Protein AF-A0A378Q2X4-F1 (afdb_monomer_lite)

Foldseek 3Di:
DVVVLVVLVVVLVVVLVVLCVVCVVPPDPVSVVLSVLSVVLSVLLSVLVVVCVVCVNPDPVVSVVVNVVSVVVNVVSVVVVVVVVVVVVVVVVVVVVVVVVVVVVVD

Radius of gyration: 20.43 Å; chains: 1; bounding box: 43×21×67 Å

Organism: NCBI:txid34059

Secondary structure (DSSP, 8-state):
-HHHHHHHHHHHHHHHHHHHHHHTT---HHHHHHHHHHHHHHHHHHHHHHHHHHTTT---HHHHHHHHHHHHHHHHHHHHHHHHHHHHHHHHHHHHHHHHHHHHH--

Structure (mmCIF, N/CA/C/O backbone):
data_AF-A0A378Q2X4-F1
#
_entry.id   AF-A0A378Q2X4-F1
#
loop_
_atom_site.group_PDB
_atom_site.id
_atom_site.type_symbol
_atom_site.label_atom_id
_atom_site.label_alt_id
_atom_site.label_comp_id
_atom_site.label_asym_id
_atom_site.label_entity_id
_atom_site.label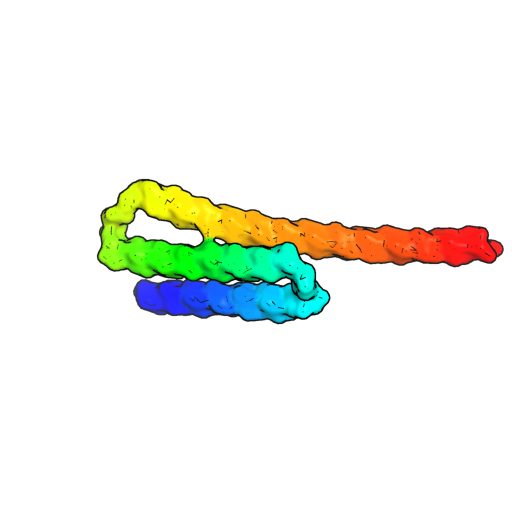_seq_id
_atom_site.pdbx_PDB_ins_code
_atom_site.Cartn_x
_atom_site.Cartn_y
_atom_site.Cartn_z
_atom_site.occupancy
_atom_site.B_iso_or_equiv
_atom_site.auth_seq_id
_atom_site.auth_comp_id
_atom_site.auth_asym_id
_atom_site.auth_atom_id
_atom_site.pdbx_PDB_model_num
ATOM 1 N N . MET A 1 1 ? 22.900 -6.622 -10.242 1.00 58.59 1 MET A N 1
ATOM 2 C CA . MET A 1 1 ? 21.567 -5.970 -10.264 1.00 58.59 1 MET A CA 1
ATOM 3 C C . MET A 1 1 ? 20.378 -6.930 -10.201 1.00 58.59 1 MET A C 1
ATOM 5 O O . MET A 1 1 ? 19.408 -6.563 -9.560 1.00 58.59 1 MET A O 1
ATOM 9 N N . ILE A 1 2 ? 20.442 -8.164 -10.726 1.00 62.91 2 ILE A N 1
ATOM 10 C CA . ILE A 1 2 ? 19.386 -9.193 -10.528 1.00 62.91 2 ILE A CA 1
ATOM 11 C C . ILE A 1 2 ? 19.043 -9.397 -9.041 1.00 62.91 2 ILE A C 1
ATOM 13 O O . ILE A 1 2 ? 17.874 -9.463 -8.674 1.00 62.91 2 ILE A O 1
ATOM 17 N N . LYS A 1 3 ? 20.061 -9.377 -8.166 1.00 65.62 3 LYS A N 1
ATOM 18 C CA . LYS A 1 3 ? 19.881 -9.406 -6.706 1.00 65.62 3 LYS A CA 1
ATOM 19 C C . LYS A 1 3 ? 18.968 -8.282 -6.190 1.00 65.62 3 LYS A C 1
ATOM 21 O O . LYS A 1 3 ? 18.172 -8.548 -5.308 1.00 65.62 3 LYS A O 1
ATOM 26 N N . VAL A 1 4 ? 19.034 -7.076 -6.769 1.00 66.94 4 VAL A N 1
ATOM 27 C CA . VAL A 1 4 ? 18.228 -5.907 -6.358 1.00 66.94 4 VAL A CA 1
ATOM 28 C C . VAL A 1 4 ? 16.754 -6.093 -6.731 1.00 66.94 4 VAL A C 1
ATOM 30 O O . VAL A 1 4 ? 15.871 -5.818 -5.922 1.00 66.94 4 VAL A O 1
ATOM 33 N N . ILE A 1 5 ? 16.482 -6.619 -7.929 1.00 66.94 5 ILE A N 1
ATOM 34 C CA . ILE A 1 5 ? 15.119 -6.927 -8.392 1.00 66.94 5 ILE A CA 1
ATOM 35 C C . ILE A 1 5 ? 14.516 -8.038 -7.528 1.00 66.94 5 ILE A C 1
ATOM 37 O O . ILE A 1 5 ? 13.386 -7.914 -7.066 1.00 66.94 5 ILE A O 1
ATOM 41 N N . PHE A 1 6 ? 15.297 -9.080 -7.237 1.00 71.12 6 PHE A N 1
ATOM 42 C CA . PHE A 1 6 ? 14.862 -10.181 -6.383 1.00 71.12 6 PHE A CA 1
ATOM 43 C C . PHE A 1 6 ? 14.604 -9.720 -4.941 1.00 71.12 6 PHE A C 1
ATOM 45 O O . PHE A 1 6 ? 13.591 -10.085 -4.350 1.00 71.12 6 PHE A O 1
ATOM 52 N N . THR A 1 7 ? 15.459 -8.850 -4.389 1.00 75.69 7 THR A N 1
ATOM 53 C CA . THR A 1 7 ? 15.218 -8.243 -3.071 1.00 75.69 7 THR A CA 1
ATOM 54 C C . THR A 1 7 ? 13.993 -7.341 -3.068 1.00 75.69 7 THR A C 1
ATOM 56 O O . THR A 1 7 ? 13.246 -7.368 -2.098 1.00 75.69 7 THR A O 1
ATOM 59 N N . LEU A 1 8 ? 13.742 -6.581 -4.141 1.00 69.75 8 LEU A N 1
ATOM 60 C CA . LEU A 1 8 ? 12.536 -5.762 -4.274 1.00 69.75 8 LEU A CA 1
ATOM 61 C C . LEU A 1 8 ? 11.296 -6.647 -4.308 1.00 69.75 8 LEU A C 1
ATOM 63 O O . LEU A 1 8 ? 10.395 -6.413 -3.517 1.00 69.75 8 LEU A O 1
ATOM 67 N N . MET A 1 9 ? 11.278 -7.697 -5.132 1.00 73.56 9 MET A N 1
ATOM 68 C CA . MET A 1 9 ? 10.183 -8.672 -5.187 1.00 73.56 9 MET A CA 1
ATOM 69 C C . MET A 1 9 ? 9.926 -9.327 -3.825 1.00 73.56 9 MET A C 1
ATOM 71 O O . MET A 1 9 ? 8.778 -9.374 -3.382 1.00 73.56 9 MET A O 1
ATOM 75 N N . LEU A 1 10 ? 10.975 -9.762 -3.121 1.00 78.56 10 LEU A N 1
ATOM 76 C CA . LEU A 1 10 ? 10.864 -10.328 -1.773 1.00 78.56 10 LEU A CA 1
ATOM 77 C C . LEU A 1 10 ? 10.308 -9.323 -0.763 1.00 78.56 10 LEU A C 1
ATOM 79 O O . LEU A 1 10 ? 9.404 -9.662 -0.005 1.00 78.56 10 LEU A O 1
ATOM 83 N N . LEU A 1 11 ? 10.805 -8.083 -0.768 1.00 77.75 11 LEU A N 1
ATOM 84 C CA . LEU A 1 11 ? 10.327 -7.019 0.117 1.00 77.75 11 LEU A CA 1
ATOM 85 C C . LEU A 1 11 ? 8.852 -6.696 -0.160 1.00 77.75 11 LEU A C 1
ATOM 87 O O . LEU A 1 11 ? 8.054 -6.519 0.758 1.00 77.75 11 LEU A O 1
ATOM 91 N N . SER A 1 12 ? 8.495 -6.681 -1.443 1.00 73.50 12 SER A N 1
ATOM 92 C CA . SER A 1 12 ? 7.150 -6.463 -1.958 1.00 73.50 12 SER A CA 1
ATOM 93 C C . SER A 1 12 ? 6.195 -7.550 -1.439 1.00 73.50 12 SER A C 1
ATOM 95 O O . SER A 1 12 ? 5.197 -7.236 -0.791 1.00 73.50 12 SER A O 1
ATOM 97 N N . ALA A 1 13 ? 6.575 -8.825 -1.569 1.00 75.06 13 ALA A N 1
ATOM 98 C CA . ALA A 1 13 ? 5.804 -9.972 -1.105 1.00 75.06 13 ALA A CA 1
ATOM 99 C C . ALA A 1 13 ? 5.707 -10.014 0.428 1.00 75.06 13 ALA A C 1
ATOM 101 O O . ALA A 1 13 ? 4.623 -10.212 0.971 1.00 75.06 13 ALA A O 1
ATOM 102 N N . ALA A 1 14 ? 6.808 -9.751 1.137 1.00 79.00 14 ALA A N 1
ATOM 103 C CA . ALA A 1 14 ? 6.838 -9.692 2.595 1.00 79.00 14 ALA A CA 1
ATOM 104 C C . ALA A 1 14 ? 5.932 -8.579 3.147 1.00 79.00 14 ALA A C 1
ATOM 106 O O . ALA A 1 14 ? 5.183 -8.811 4.097 1.00 79.00 14 ALA A O 1
ATOM 107 N N . SER A 1 15 ? 5.940 -7.392 2.527 1.00 74.12 15 SER A N 1
ATOM 108 C CA . SER A 1 15 ? 5.055 -6.282 2.909 1.00 74.12 15 SER A CA 1
ATOM 109 C C . SER A 1 15 ? 3.575 -6.641 2.734 1.00 74.12 15 SER A C 1
ATOM 111 O O . SER A 1 15 ? 2.741 -6.301 3.575 1.00 74.12 15 SER A O 1
ATOM 113 N N . LEU A 1 16 ? 3.267 -7.406 1.688 1.00 73.19 16 LEU A N 1
ATOM 114 C CA . LEU A 1 16 ? 1.927 -7.860 1.345 1.00 73.19 16 LEU A CA 1
ATOM 115 C C . LEU A 1 16 ? 1.436 -8.942 2.308 1.00 73.19 16 LEU A C 1
ATOM 117 O O . LEU A 1 16 ? 0.352 -8.817 2.873 1.00 73.19 16 LEU A O 1
ATOM 121 N N . VAL A 1 17 ? 2.261 -9.960 2.567 1.00 77.69 17 VAL A N 1
ATOM 122 C CA . VAL A 1 17 ? 1.971 -11.020 3.544 1.00 77.69 17 VAL A CA 1
ATOM 123 C C . VAL A 1 17 ? 1.775 -10.420 4.933 1.00 77.69 17 VAL A C 1
ATOM 125 O O . VAL A 1 17 ? 0.793 -10.740 5.603 1.00 77.69 17 VAL A O 1
ATOM 128 N N . TRP A 1 18 ? 2.639 -9.486 5.347 1.00 78.50 18 TRP A N 1
ATOM 129 C CA . TRP A 1 18 ? 2.451 -8.743 6.593 1.00 78.50 18 TRP A CA 1
ATOM 130 C C . TRP A 1 18 ? 1.097 -8.027 6.586 1.00 78.50 18 TRP A C 1
ATOM 132 O O . TRP A 1 18 ? 0.295 -8.205 7.508 1.00 78.50 18 TRP A O 1
ATOM 142 N N . PHE A 1 19 ? 0.809 -7.225 5.558 1.00 74.25 19 PHE A N 1
ATOM 143 C CA . PHE A 1 19 ? -0.426 -6.446 5.483 1.00 74.25 19 PHE A CA 1
ATOM 144 C C . PHE A 1 19 ? -1.680 -7.331 5.533 1.00 74.25 19 PHE A C 1
ATOM 146 O O . PHE A 1 19 ? -2.623 -7.023 6.266 1.00 74.25 19 PHE A O 1
ATOM 153 N N . LEU A 1 20 ? -1.674 -8.467 4.834 1.00 74.56 20 LEU A N 1
ATOM 154 C CA . LEU A 1 20 ? -2.752 -9.456 4.857 1.00 74.56 20 LEU A CA 1
ATOM 155 C C . LEU A 1 20 ? -2.928 -10.078 6.244 1.00 74.56 20 LEU A C 1
ATOM 157 O O . LEU A 1 20 ? -4.039 -10.078 6.771 1.00 74.56 20 LEU A O 1
ATOM 161 N N . LEU A 1 21 ? -1.842 -10.524 6.882 1.00 77.75 21 LEU A N 1
ATOM 162 C CA . LEU A 1 21 ? -1.893 -11.086 8.235 1.00 77.75 21 LEU A CA 1
ATOM 163 C C . LEU A 1 21 ? -2.435 -10.073 9.250 1.00 77.75 21 LEU A C 1
ATOM 165 O O . LEU A 1 21 ? -3.267 -10.412 10.089 1.00 77.75 21 LEU A O 1
ATOM 169 N N . LYS A 1 22 ? -2.016 -8.808 9.147 1.00 74.12 22 LYS A N 1
ATOM 170 C CA . LYS A 1 22 ? -2.426 -7.745 10.075 1.00 74.12 22 LYS A CA 1
ATOM 171 C C . LYS A 1 22 ? -3.858 -7.265 9.841 1.00 74.12 22 LYS A C 1
ATOM 173 O O . LYS A 1 22 ? -4.500 -6.784 10.773 1.00 74.12 22 LYS A O 1
ATOM 178 N N . THR A 1 23 ? -4.358 -7.372 8.612 1.00 68.19 23 THR A N 1
ATOM 179 C CA . THR A 1 23 ? -5.734 -6.993 8.268 1.00 68.19 23 THR A CA 1
ATOM 180 C C . THR A 1 23 ? -6.717 -8.154 8.372 1.00 68.19 23 THR A C 1
ATOM 182 O O . THR A 1 23 ? -7.907 -7.885 8.288 1.00 68.19 23 THR A O 1
ATOM 185 N N . ARG A 1 24 ? -6.275 -9.401 8.597 1.00 67.12 24 ARG A N 1
ATOM 186 C CA . ARG A 1 24 ? -7.106 -10.624 8.589 1.00 67.12 24 ARG A CA 1
ATOM 187 C C . ARG A 1 24 ? -8.357 -10.569 9.476 1.00 67.12 24 ARG A C 1
ATOM 189 O O . ARG A 1 24 ? -9.343 -11.203 9.153 1.00 67.12 24 ARG A O 1
ATOM 196 N N . GLY A 1 25 ? -8.337 -9.800 10.566 1.00 68.19 25 GLY A N 1
ATOM 197 C CA . GLY A 1 25 ? -9.502 -9.615 11.446 1.00 68.19 25 GLY A CA 1
ATOM 198 C C . GLY A 1 25 ? -10.517 -8.563 10.976 1.00 68.19 25 GLY A C 1
ATOM 199 O O . GLY A 1 25 ? -11.450 -8.247 11.708 1.00 68.19 25 GLY A O 1
ATOM 200 N N . HIS A 1 26 ? -10.315 -7.957 9.804 1.00 66.94 26 HIS A N 1
ATOM 201 C CA . HIS A 1 26 ? -11.217 -6.968 9.227 1.00 66.94 26 HIS A CA 1
ATOM 202 C C . HIS A 1 26 ? -11.721 -7.430 7.856 1.00 66.94 26 HIS A C 1
ATOM 204 O O . HIS A 1 26 ? -11.044 -7.246 6.845 1.00 66.94 26 HIS A O 1
ATOM 210 N N . ASP A 1 27 ? -12.932 -7.984 7.839 1.00 70.62 27 ASP A N 1
ATOM 211 C CA . ASP A 1 27 ? -13.582 -8.557 6.651 1.00 70.62 27 ASP A CA 1
ATOM 212 C C . ASP A 1 27 ? -14.613 -7.627 5.994 1.00 70.62 27 ASP A C 1
ATOM 214 O O . ASP A 1 27 ? -15.539 -8.080 5.329 1.00 70.62 27 ASP A O 1
ATOM 218 N N . SER A 1 28 ? -14.479 -6.304 6.136 1.00 76.88 28 SER A N 1
ATOM 219 C CA . SER A 1 28 ? -15.348 -5.393 5.376 1.00 76.88 28 SER A CA 1
ATOM 220 C C . SER A 1 28 ? -14.898 -5.274 3.917 1.00 76.88 28 SER A C 1
ATOM 222 O O . SER A 1 28 ? -13.705 -5.325 3.610 1.00 76.88 28 SER A O 1
ATOM 224 N N . VAL A 1 29 ? -15.856 -5.041 3.015 1.00 72.94 29 VAL A N 1
ATOM 225 C CA . VAL A 1 29 ? -15.629 -4.857 1.566 1.00 72.94 29 VAL A CA 1
ATOM 226 C C . VAL A 1 29 ? -14.571 -3.779 1.284 1.00 72.94 29 VAL A C 1
ATOM 228 O O . VAL A 1 29 ? -13.721 -3.943 0.412 1.00 72.94 29 VAL A O 1
ATOM 231 N N . SER A 1 30 ? -14.543 -2.711 2.086 1.00 73.88 30 SER A N 1
ATOM 232 C CA . SER A 1 30 ? -13.533 -1.649 1.998 1.00 73.88 30 SER A CA 1
ATOM 233 C C . SER A 1 30 ? -12.096 -2.130 2.253 1.00 73.88 30 SER A C 1
ATOM 235 O O . SER A 1 30 ? -11.170 -1.657 1.595 1.00 73.88 30 SER A O 1
ATOM 237 N N . TRP A 1 31 ? -11.884 -3.100 3.152 1.00 75.31 31 TRP A N 1
ATOM 238 C CA . TRP A 1 31 ? -10.559 -3.690 3.389 1.00 75.31 31 TRP A CA 1
ATOM 239 C C . TRP A 1 31 ? -10.116 -4.587 2.245 1.00 75.31 31 TRP A C 1
ATOM 241 O O . TRP A 1 31 ? -8.941 -4.571 1.887 1.00 75.31 31 TRP A O 1
ATOM 251 N N . TRP A 1 32 ? -11.042 -5.329 1.642 1.00 74.44 32 TRP A N 1
ATOM 252 C CA . TRP A 1 32 ? -10.768 -6.116 0.442 1.00 74.44 32 TRP A CA 1
ATOM 253 C C . TRP A 1 32 ? -10.402 -5.233 -0.754 1.00 74.44 32 TRP A C 1
ATOM 255 O O . TRP A 1 32 ? -9.433 -5.535 -1.453 1.00 74.44 32 TRP A O 1
ATOM 265 N N . GLY A 1 33 ? -11.091 -4.102 -0.930 1.00 76.69 33 GLY A N 1
ATOM 266 C CA . GLY A 1 33 ? -10.725 -3.086 -1.921 1.00 76.69 33 GLY A CA 1
ATOM 267 C C . GLY A 1 33 ? -9.317 -2.527 -1.692 1.00 76.69 33 GLY A C 1
ATOM 268 O O . GLY A 1 33 ? -8.508 -2.493 -2.617 1.00 76.69 33 GLY A O 1
ATOM 269 N N . LEU A 1 34 ? -8.976 -2.180 -0.444 1.00 76.06 34 LEU A N 1
ATOM 270 C CA . LEU A 1 34 ? -7.630 -1.715 -0.085 1.00 76.06 34 LEU A CA 1
ATOM 271 C C . LEU A 1 34 ? -6.551 -2.772 -0.351 1.00 76.06 34 LEU A C 1
ATOM 273 O O . LEU A 1 34 ? -5.517 -2.446 -0.926 1.00 76.06 34 LEU A O 1
ATOM 277 N N . ARG A 1 35 ? -6.787 -4.036 0.024 1.00 75.25 35 ARG A N 1
ATOM 278 C CA . ARG A 1 35 ? -5.855 -5.147 -0.241 1.00 75.25 35 ARG A CA 1
ATOM 279 C C . ARG A 1 35 ? -5.622 -5.332 -1.739 1.00 75.25 35 ARG A C 1
ATOM 281 O O . ARG A 1 35 ? -4.475 -5.435 -2.160 1.00 75.25 35 ARG A O 1
ATOM 288 N N . SER A 1 36 ? -6.694 -5.340 -2.529 1.00 76.50 36 SER A N 1
ATOM 289 C CA . SER A 1 36 ? -6.635 -5.546 -3.982 1.00 76.50 36 SER A CA 1
ATOM 290 C C . SER A 1 36 ? -5.917 -4.397 -4.687 1.00 76.50 36 SER A C 1
ATOM 292 O O . SER A 1 36 ? -5.091 -4.622 -5.566 1.00 76.50 36 SER A O 1
ATOM 294 N N . CYS A 1 37 ? -6.169 -3.160 -4.261 1.00 78.12 37 CYS A N 1
ATOM 295 C CA . CYS A 1 37 ? -5.533 -1.983 -4.841 1.00 78.12 37 CYS A CA 1
ATOM 296 C C . CYS A 1 37 ? -4.043 -1.885 -4.443 1.00 78.12 37 CYS A C 1
ATOM 298 O O . CYS A 1 37 ? -3.201 -1.540 -5.271 1.00 78.12 37 CYS A O 1
ATOM 300 N N . LEU A 1 38 ? -3.687 -2.301 -3.221 1.00 78.38 38 LEU A N 1
ATOM 301 C CA . LEU A 1 38 ? -2.292 -2.409 -2.780 1.00 78.38 38 LEU A CA 1
ATOM 302 C C . LEU A 1 38 ? -1.534 -3.514 -3.535 1.00 78.38 38 LEU A C 1
ATOM 304 O O . LEU A 1 38 ? -0.395 -3.296 -3.941 1.00 78.38 38 LEU A O 1
ATOM 308 N N . LEU A 1 39 ? -2.180 -4.661 -3.780 1.00 78.38 39 LEU A N 1
ATOM 309 C CA . LEU A 1 39 ? -1.681 -5.739 -4.645 1.00 78.38 39 LEU A CA 1
ATOM 310 C C . LEU A 1 39 ? -1.406 -5.242 -6.064 1.00 78.38 39 LEU A C 1
ATOM 312 O O . LEU A 1 39 ? -0.311 -5.441 -6.585 1.00 78.38 39 LEU A O 1
ATOM 316 N N . PHE A 1 40 ? -2.380 -4.558 -6.661 1.00 78.00 40 PHE A N 1
ATOM 317 C CA . PHE A 1 40 ? -2.266 -4.020 -8.011 1.00 78.00 40 PHE A CA 1
ATOM 318 C C . PHE A 1 40 ? -1.109 -3.018 -8.125 1.00 78.00 40 PHE A C 1
ATOM 320 O O . PHE A 1 40 ? -0.241 -3.169 -8.982 1.00 78.00 40 PHE A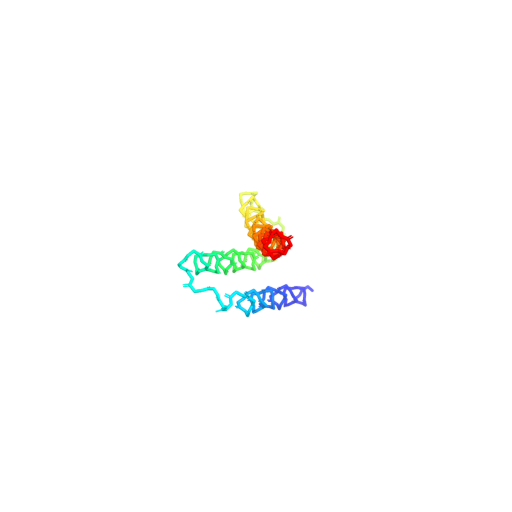 O 1
ATOM 327 N N . ALA A 1 41 ? -1.021 -2.057 -7.201 1.00 77.50 41 ALA A N 1
ATOM 328 C CA . ALA A 1 41 ? 0.058 -1.072 -7.185 1.00 77.50 41 ALA A CA 1
ATOM 329 C C . ALA A 1 41 ? 1.448 -1.710 -6.995 1.00 77.50 41 ALA A C 1
ATOM 331 O O . ALA A 1 41 ? 2.433 -1.253 -7.577 1.00 77.50 41 ALA A O 1
ATOM 332 N N . LEU A 1 42 ? 1.542 -2.784 -6.206 1.00 75.56 42 LEU A N 1
ATOM 333 C CA . LEU A 1 42 ? 2.777 -3.544 -6.005 1.00 75.56 42 LEU A CA 1
ATOM 334 C C . LEU A 1 42 ? 3.229 -4.268 -7.274 1.00 75.56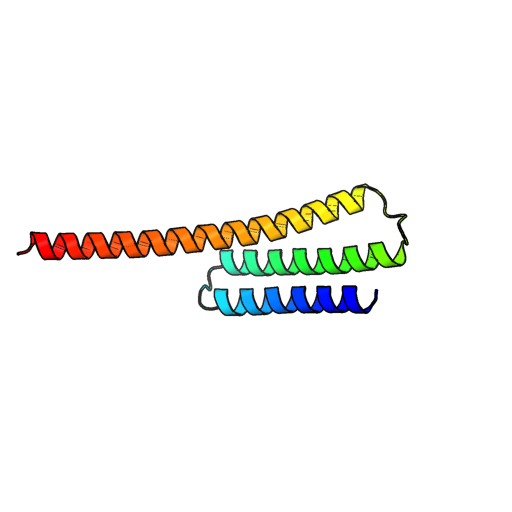 42 LEU A C 1
ATOM 336 O O . LEU A 1 42 ? 4.387 -4.135 -7.670 1.00 75.56 42 LEU A O 1
ATOM 340 N N . VAL A 1 43 ? 2.315 -4.982 -7.933 1.00 78.69 43 VAL A N 1
ATOM 341 C CA . VAL A 1 43 ? 2.593 -5.673 -9.200 1.00 78.69 43 VAL A CA 1
ATOM 342 C C . VAL A 1 43 ? 3.021 -4.670 -10.270 1.00 78.69 43 VAL A C 1
ATOM 344 O O . VAL A 1 43 ? 4.045 -4.881 -10.917 1.00 78.69 43 VAL A O 1
ATOM 347 N N . CYS A 1 44 ? 2.319 -3.540 -10.398 1.00 77.88 44 CYS A N 1
ATOM 348 C CA . CYS A 1 44 ? 2.691 -2.475 -11.330 1.00 77.88 44 CYS A CA 1
ATOM 349 C C . CYS A 1 44 ? 4.085 -1.908 -11.035 1.00 77.88 44 CYS A C 1
ATOM 351 O O . CYS A 1 44 ? 4.873 -1.721 -11.957 1.00 77.88 44 CYS A O 1
ATOM 353 N N . ASN A 1 45 ? 4.436 -1.680 -9.766 1.00 75.31 45 ASN A N 1
ATOM 354 C CA . ASN A 1 45 ? 5.767 -1.190 -9.399 1.00 75.31 45 ASN A CA 1
ATOM 355 C C . ASN A 1 45 ? 6.880 -2.185 -9.751 1.00 75.31 45 ASN A C 1
ATOM 357 O O . ASN A 1 45 ? 7.926 -1.778 -10.263 1.00 75.31 45 ASN A O 1
ATOM 361 N N . VAL A 1 46 ? 6.671 -3.479 -9.497 1.00 74.88 46 VAL A N 1
ATOM 362 C CA . VAL A 1 46 ? 7.636 -4.531 -9.850 1.00 74.88 46 VAL A CA 1
ATOM 363 C C . VAL A 1 46 ? 7.774 -4.646 -11.369 1.00 74.88 46 VAL A C 1
ATOM 365 O O . VAL A 1 46 ? 8.897 -4.644 -11.872 1.00 74.88 46 VAL A O 1
ATOM 368 N N . TYR A 1 47 ? 6.655 -4.663 -12.097 1.00 76.75 47 TYR A N 1
ATOM 369 C CA . TYR A 1 47 ? 6.630 -4.751 -13.557 1.00 76.75 47 TYR A CA 1
ATOM 370 C C . TYR A 1 47 ? 7.325 -3.552 -14.212 1.00 76.75 47 TYR A C 1
ATOM 372 O O . TYR A 1 47 ? 8.237 -3.720 -15.013 1.00 76.75 47 TYR A O 1
ATOM 380 N N . MET A 1 48 ? 6.994 -2.332 -13.784 1.00 74.50 48 MET A N 1
ATOM 381 C CA . MET A 1 48 ? 7.632 -1.105 -14.275 1.00 74.50 48 MET A CA 1
ATOM 382 C C . MET A 1 48 ? 9.129 -1.077 -13.958 1.00 74.50 48 MET A C 1
ATOM 384 O O . MET A 1 48 ? 9.916 -0.565 -14.746 1.00 74.50 48 MET A O 1
ATOM 388 N N . THR A 1 49 ? 9.548 -1.646 -12.823 1.00 72.88 49 THR A N 1
ATOM 389 C CA . THR A 1 49 ? 10.974 -1.753 -12.476 1.00 72.88 49 THR A CA 1
ATOM 390 C C . THR A 1 49 ? 11.698 -2.769 -13.372 1.00 72.88 49 THR A C 1
ATOM 392 O O . THR A 1 49 ? 12.851 -2.552 -13.744 1.00 72.88 49 THR A O 1
ATOM 395 N N . TYR A 1 50 ? 11.027 -3.851 -13.765 1.00 74.50 50 TYR A N 1
ATOM 396 C CA . TYR A 1 50 ? 11.552 -4.814 -14.734 1.00 74.50 50 TYR A CA 1
ATOM 397 C C . TYR A 1 50 ? 11.650 -4.216 -16.150 1.00 74.50 50 TYR A C 1
ATOM 399 O O . TYR A 1 50 ? 12.693 -4.323 -16.789 1.00 74.50 50 TYR A O 1
ATOM 407 N N . GLU A 1 51 ? 10.625 -3.492 -16.600 1.00 72.12 51 GLU A N 1
ATOM 408 C CA . GLU A 1 51 ? 10.620 -2.756 -17.874 1.00 72.12 51 GLU A CA 1
ATOM 409 C C . GLU A 1 51 ? 11.733 -1.697 -17.922 1.00 72.12 51 GLU A C 1
ATOM 411 O O . GLU A 1 51 ? 12.523 -1.670 -18.865 1.00 72.12 51 GLU A O 1
ATOM 416 N N . THR A 1 52 ? 11.891 -0.880 -16.863 1.00 69.12 52 THR A N 1
ATOM 417 C CA . THR A 1 52 ? 13.002 0.095 -16.780 1.00 69.12 52 THR A CA 1
ATOM 418 C C . THR A 1 52 ? 14.371 -0.559 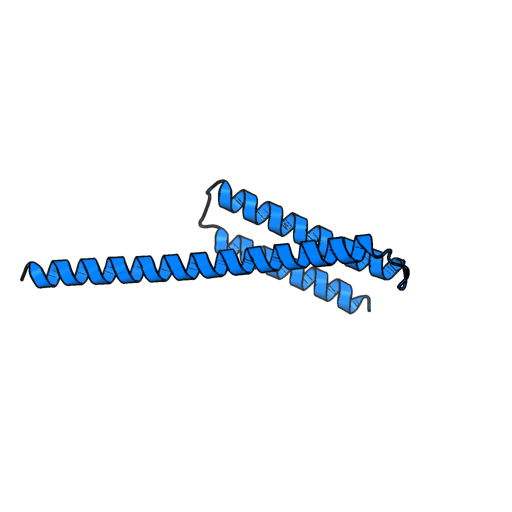-16.930 1.00 69.12 52 THR A C 1
ATOM 420 O O . THR A 1 52 ? 15.308 0.083 -17.401 1.00 69.12 52 THR A O 1
ATOM 423 N N . TRP A 1 53 ? 14.497 -1.817 -16.498 1.00 68.75 53 TRP A N 1
ATOM 424 C CA . TRP A 1 53 ? 15.740 -2.565 -16.591 1.00 68.75 53 TRP A CA 1
ATOM 425 C C . TRP A 1 53 ? 16.009 -3.042 -18.016 1.00 68.75 53 TRP A C 1
ATOM 427 O O . TRP A 1 53 ? 17.128 -2.875 -18.487 1.00 68.75 53 TRP A O 1
ATOM 437 N N . GLN A 1 54 ? 15.013 -3.591 -18.718 1.00 68.75 54 GLN A N 1
ATOM 438 C CA . GLN A 1 54 ? 15.188 -3.993 -20.120 1.00 68.75 54 GLN A CA 1
ATOM 439 C C . GLN A 1 54 ? 15.492 -2.800 -21.034 1.00 68.75 54 GLN A C 1
ATOM 441 O O . GLN A 1 54 ? 16.279 -2.932 -21.965 1.00 68.75 54 GLN A O 1
ATOM 446 N N . LEU A 1 55 ? 14.924 -1.631 -20.735 1.00 69.44 55 LEU A N 1
ATOM 447 C CA . LEU A 1 55 ? 15.046 -0.432 -21.565 1.00 69.44 55 LEU A CA 1
ATOM 448 C C . LEU A 1 55 ? 16.295 0.429 -21.286 1.00 69.44 55 LEU A C 1
ATOM 450 O O . LEU A 1 55 ? 16.409 1.490 -21.892 1.00 69.44 55 LEU A O 1
ATOM 454 N N . TRP A 1 56 ? 17.217 0.013 -20.398 1.00 58.84 56 TRP A N 1
ATOM 455 C CA . TRP A 1 56 ? 18.538 0.646 -20.153 1.00 58.84 56 TRP A CA 1
ATOM 456 C C . TRP A 1 56 ? 18.535 2.191 -20.276 1.00 58.84 56 TRP A C 1
ATOM 458 O O . TRP A 1 56 ? 19.304 2.784 -21.026 1.00 58.84 56 TRP A O 1
ATOM 468 N N . ALA A 1 57 ? 17.652 2.846 -19.512 1.00 61.69 57 ALA A N 1
ATOM 469 C CA . ALA A 1 57 ? 17.480 4.306 -19.413 1.00 61.69 57 ALA A CA 1
ATOM 470 C C . ALA A 1 57 ? 16.697 5.032 -20.531 1.00 61.69 57 ALA A C 1
ATOM 472 O O . ALA A 1 57 ? 16.417 6.219 -20.372 1.00 61.69 57 ALA A O 1
ATOM 473 N N . ALA A 1 58 ? 16.222 4.356 -21.580 1.00 66.38 58 ALA A N 1
ATOM 474 C CA . ALA A 1 58 ? 15.355 4.953 -22.607 1.00 66.38 58 ALA A CA 1
ATOM 475 C C . ALA A 1 58 ? 13.859 4.931 -22.227 1.00 66.38 58 ALA A C 1
ATOM 477 O O . ALA A 1 58 ? 12.990 4.749 -23.081 1.00 66.38 58 ALA A O 1
ATOM 478 N N . MET A 1 59 ? 13.530 5.065 -20.936 1.00 65.56 59 MET A N 1
ATOM 479 C CA . MET A 1 59 ? 12.133 4.996 -20.512 1.00 65.56 59 MET A CA 1
ATOM 480 C C . MET A 1 59 ? 11.428 6.321 -20.830 1.00 65.56 59 MET A C 1
ATOM 482 O O . MET A 1 59 ? 11.872 7.372 -20.359 1.00 65.56 59 MET A O 1
ATOM 486 N N . PRO A 1 60 ? 10.327 6.311 -21.600 1.00 73.75 60 PRO A N 1
ATOM 487 C CA . PRO A 1 60 ? 9.627 7.538 -21.925 1.00 73.75 60 PRO A CA 1
ATOM 488 C C . PRO A 1 60 ? 9.045 8.187 -20.654 1.00 73.75 60 PRO A C 1
ATOM 490 O O . PRO A 1 60 ? 8.578 7.490 -19.745 1.00 73.75 60 PRO A O 1
ATOM 493 N N . PRO A 1 61 ? 9.042 9.531 -20.571 1.00 71.56 61 PRO A N 1
ATOM 494 C CA . PRO A 1 61 ? 8.771 10.262 -19.331 1.00 71.56 61 PRO A CA 1
ATOM 495 C C . PRO A 1 61 ? 7.380 9.983 -18.751 1.00 71.56 61 PRO A C 1
ATOM 497 O O . PRO A 1 61 ? 7.211 9.990 -17.534 1.00 71.56 61 PRO A O 1
ATOM 500 N N . HIS A 1 62 ? 6.390 9.659 -19.589 1.00 75.44 62 HIS A N 1
ATOM 501 C CA . HIS A 1 62 ? 5.047 9.300 -19.129 1.00 75.44 62 HIS A CA 1
ATOM 502 C C . HIS A 1 62 ? 5.035 8.035 -18.250 1.00 75.44 62 HIS A C 1
ATOM 504 O O . HIS A 1 62 ? 4.286 7.982 -17.276 1.00 75.44 62 HIS A O 1
ATOM 510 N N . LEU A 1 63 ? 5.902 7.047 -18.513 1.00 71.75 63 LEU A N 1
ATOM 511 C CA . LEU A 1 63 ? 6.013 5.847 -17.674 1.00 71.75 63 LEU A CA 1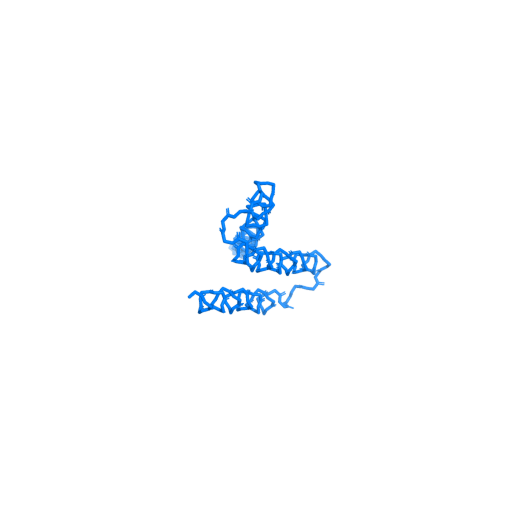
ATOM 512 C C . LEU A 1 63 ? 6.664 6.168 -16.321 1.00 71.75 63 LEU A C 1
ATOM 514 O O . LEU A 1 63 ? 6.255 5.628 -15.295 1.00 71.75 63 LEU A O 1
ATOM 518 N N . LEU A 1 64 ? 7.610 7.109 -16.269 1.00 72.12 64 LEU A N 1
ATOM 519 C CA . LEU A 1 64 ? 8.172 7.576 -14.997 1.00 72.12 64 LEU A CA 1
ATOM 520 C C . LEU A 1 64 ? 7.109 8.254 -14.121 1.00 72.12 64 LEU A C 1
ATOM 522 O O . LEU A 1 64 ? 7.042 7.973 -12.923 1.00 72.12 64 LEU A O 1
ATOM 526 N N . PHE A 1 65 ? 6.232 9.074 -14.711 1.00 76.81 65 PHE A N 1
ATOM 527 C CA . PHE A 1 65 ? 5.096 9.668 -13.997 1.00 76.81 65 PHE A CA 1
ATOM 528 C C . PHE A 1 65 ? 4.130 8.609 -13.458 1.00 76.81 65 PHE A C 1
ATOM 530 O O . PHE A 1 65 ? 3.724 8.684 -12.299 1.00 76.81 65 PHE A O 1
ATOM 537 N N . ILE A 1 66 ? 3.811 7.587 -14.256 1.00 78.25 66 ILE A N 1
ATOM 538 C CA . ILE A 1 66 ? 2.950 6.476 -13.829 1.00 78.25 66 ILE A CA 1
ATOM 539 C C . ILE A 1 66 ? 3.586 5.718 -12.654 1.00 78.25 66 ILE A C 1
ATOM 541 O O . ILE A 1 66 ? 2.913 5.436 -11.662 1.00 78.25 66 ILE A O 1
ATOM 545 N N . ARG A 1 67 ? 4.898 5.449 -12.707 1.00 74.81 67 ARG A N 1
ATOM 546 C CA . ARG A 1 67 ? 5.635 4.808 -11.607 1.00 74.81 67 ARG A CA 1
ATOM 547 C C . ARG A 1 67 ? 5.573 5.635 -10.324 1.00 74.81 67 ARG A C 1
ATOM 549 O O . ARG A 1 67 ? 5.272 5.092 -9.265 1.00 74.81 67 ARG A O 1
ATOM 556 N N . LEU A 1 68 ? 5.824 6.942 -10.409 1.00 76.81 68 LEU A N 1
ATOM 557 C CA . LEU A 1 68 ? 5.716 7.846 -9.260 1.00 76.81 68 LEU A CA 1
ATOM 558 C C . LEU A 1 68 ? 4.291 7.875 -8.694 1.00 76.81 68 LEU A C 1
ATOM 560 O O . LEU A 1 68 ? 4.126 7.858 -7.476 1.00 76.81 68 LEU A O 1
ATOM 564 N N . GLY A 1 69 ? 3.275 7.835 -9.560 1.00 78.88 69 GLY A N 1
ATOM 565 C CA . GLY A 1 69 ? 1.871 7.719 -9.168 1.00 78.88 69 GLY A CA 1
ATOM 566 C C . GLY A 1 69 ? 1.591 6.457 -8.353 1.00 78.88 69 GLY A C 1
ATOM 567 O O . GLY A 1 69 ? 0.998 6.541 -7.280 1.00 78.88 69 GLY A O 1
ATOM 568 N N . PHE A 1 70 ? 2.079 5.293 -8.794 1.00 77.56 70 PHE A N 1
ATOM 569 C CA . PHE A 1 70 ? 1.923 4.045 -8.041 1.00 77.56 70 PHE A CA 1
ATOM 570 C C . PHE A 1 70 ? 2.696 4.045 -6.720 1.00 77.56 70 PHE A C 1
ATOM 572 O O . PHE A 1 70 ? 2.179 3.560 -5.714 1.00 77.56 70 PHE A O 1
ATOM 579 N N . VAL A 1 71 ? 3.901 4.619 -6.678 1.00 75.50 71 VAL A N 1
ATOM 580 C CA . VAL A 1 71 ? 4.649 4.795 -5.422 1.00 75.50 71 VAL A CA 1
ATOM 581 C C . VAL A 1 71 ? 3.867 5.690 -4.455 1.00 75.50 71 VAL A C 1
ATOM 583 O O . VAL A 1 71 ? 3.643 5.296 -3.310 1.00 75.50 71 VAL A O 1
ATOM 586 N N . ALA A 1 72 ? 3.373 6.841 -4.913 1.00 79.50 72 ALA A N 1
ATOM 587 C CA . ALA A 1 72 ? 2.537 7.734 -4.112 1.00 79.50 72 ALA A CA 1
ATOM 588 C C . ALA A 1 72 ? 1.247 7.051 -3.625 1.00 79.50 72 ALA A C 1
ATOM 590 O O . ALA A 1 72 ? 0.825 7.251 -2.487 1.00 79.50 72 ALA A O 1
ATOM 591 N N . LEU A 1 73 ? 0.642 6.192 -4.448 1.00 80.00 73 LEU A N 1
ATOM 592 C CA . LEU A 1 73 ? -0.547 5.432 -4.069 1.00 80.00 73 LEU A CA 1
ATOM 593 C C . LEU A 1 73 ? -0.239 4.437 -2.940 1.00 80.00 73 LEU A C 1
ATOM 595 O O . LEU A 1 73 ? -0.970 4.368 -1.950 1.00 80.00 73 LEU A O 1
ATOM 599 N N . THR A 1 74 ? 0.875 3.705 -3.047 1.00 78.38 74 THR A N 1
ATOM 600 C CA . THR A 1 74 ? 1.306 2.770 -1.996 1.00 78.38 74 THR A CA 1
ATOM 601 C C . THR A 1 74 ? 1.613 3.481 -0.677 1.00 78.38 74 THR A C 1
ATOM 603 O O . THR A 1 74 ? 1.200 3.010 0.385 1.00 78.38 74 THR A O 1
ATOM 606 N N . THR A 1 75 ? 2.274 4.643 -0.714 1.00 77.31 75 THR A N 1
ATOM 607 C CA . THR A 1 75 ? 2.576 5.417 0.500 1.00 77.31 75 THR A CA 1
ATOM 608 C C . THR A 1 75 ? 1.316 6.029 1.107 1.00 77.31 75 THR A C 1
ATOM 610 O O . THR A 1 75 ? 1.150 5.976 2.327 1.00 77.31 75 THR A O 1
ATOM 613 N N . ALA A 1 76 ? 0.385 6.522 0.286 1.00 79.94 76 ALA A N 1
ATOM 614 C CA . ALA A 1 76 ? -0.907 7.031 0.740 1.00 79.94 76 ALA A CA 1
ATOM 615 C C . ALA A 1 76 ? -1.733 5.948 1.451 1.00 79.94 76 ALA A C 1
ATOM 617 O O . ALA A 1 76 ? -2.294 6.199 2.518 1.00 79.94 76 ALA A O 1
ATOM 618 N N . MET A 1 77 ? -1.757 4.719 0.925 1.00 80.19 77 MET A N 1
ATOM 619 C CA . MET A 1 77 ? -2.433 3.592 1.577 1.00 80.19 77 MET A CA 1
ATOM 620 C C . MET A 1 77 ? -1.810 3.225 2.924 1.00 80.19 77 MET A C 1
ATOM 622 O O . MET A 1 77 ? -2.531 2.983 3.896 1.00 80.19 77 MET A O 1
ATOM 626 N N . LEU A 1 78 ? -0.477 3.212 3.008 1.00 78.81 78 LEU A N 1
ATOM 627 C CA . LEU A 1 78 ? 0.229 2.972 4.267 1.00 78.81 78 LEU A CA 1
ATOM 628 C C . LEU A 1 78 ? -0.060 4.073 5.295 1.00 78.81 78 LEU A C 1
ATOM 630 O O . LEU A 1 78 ? -0.307 3.772 6.467 1.00 78.81 78 LEU A O 1
ATOM 634 N N . LEU A 1 79 ? -0.089 5.335 4.861 1.00 83.25 79 LEU A N 1
ATOM 635 C CA . LEU A 1 79 ? -0.432 6.474 5.710 1.00 83.25 79 LEU A CA 1
ATOM 636 C C . LEU A 1 79 ? -1.879 6.376 6.209 1.00 83.25 79 LEU A C 1
ATOM 638 O O . LEU A 1 79 ? -2.130 6.528 7.405 1.00 83.25 79 LEU A O 1
ATOM 642 N N . MET A 1 80 ? -2.823 6.068 5.316 1.00 82.06 80 MET A N 1
ATOM 643 C CA . MET A 1 80 ? -4.233 5.888 5.658 1.00 82.06 80 MET A CA 1
ATOM 644 C C . MET A 1 80 ? -4.400 4.782 6.700 1.00 82.06 80 MET A C 1
ATOM 646 O O . MET A 1 80 ? -5.050 4.994 7.723 1.00 82.06 80 MET A O 1
ATOM 650 N N . TRP A 1 81 ? -3.749 3.633 6.501 1.00 78.06 81 TRP A N 1
ATOM 651 C CA . TRP A 1 81 ? -3.724 2.550 7.483 1.00 78.06 81 TRP A CA 1
ATOM 652 C C . TRP A 1 81 ? -3.179 3.014 8.838 1.00 78.06 81 TRP A C 1
ATOM 654 O O . TRP A 1 81 ? -3.790 2.750 9.878 1.00 78.06 81 TRP A O 1
ATOM 664 N N . HIS A 1 82 ? -2.056 3.734 8.840 1.00 82.31 82 HIS A N 1
ATOM 665 C CA . HIS A 1 82 ? -1.432 4.244 10.058 1.00 82.31 82 HIS A CA 1
ATOM 666 C C . HIS A 1 82 ? -2.349 5.213 10.823 1.00 82.31 82 HIS A C 1
ATOM 668 O O . HIS A 1 82 ? -2.528 5.077 12.039 1.00 82.31 82 HIS A O 1
ATOM 674 N N . LEU A 1 83 ? -2.993 6.149 10.121 1.00 84.06 83 LEU A N 1
ATOM 675 C CA . LEU A 1 83 ? -3.959 7.083 10.703 1.00 84.06 83 LEU A CA 1
ATOM 676 C C . LEU A 1 83 ? -5.161 6.351 11.304 1.00 84.06 83 LEU A C 1
ATOM 678 O O . LEU A 1 83 ? -5.574 6.653 12.425 1.00 84.06 83 LEU A O 1
ATOM 682 N N . LEU A 1 84 ? -5.671 5.336 10.610 1.00 82.31 84 LEU A N 1
ATOM 683 C CA . LEU A 1 84 ? -6.805 4.542 11.073 1.00 82.31 84 LEU A CA 1
ATOM 684 C C . LEU A 1 84 ? -6.459 3.742 12.338 1.00 82.31 84 LEU A C 1
ATOM 686 O O . LEU A 1 84 ? -7.261 3.655 13.272 1.00 82.31 84 LEU A O 1
ATOM 690 N N . GLN A 1 85 ? -5.235 3.210 12.425 1.00 81.88 85 GLN A N 1
ATOM 691 C CA . GLN A 1 85 ? -4.738 2.592 13.656 1.00 81.88 85 GLN A CA 1
ATOM 692 C C . GLN A 1 85 ? -4.648 3.602 14.804 1.00 81.88 85 GLN A C 1
ATOM 694 O O . GLN A 1 85 ? -5.056 3.290 15.928 1.00 81.88 85 GLN A O 1
ATOM 699 N N . LYS A 1 86 ? -4.140 4.810 14.532 1.00 82.38 86 LYS A N 1
ATOM 700 C CA . LYS A 1 86 ? -4.024 5.878 15.532 1.00 82.38 86 LYS A CA 1
ATOM 701 C C . LYS A 1 86 ? -5.399 6.285 16.065 1.00 82.38 86 LYS A C 1
ATOM 703 O O . LYS A 1 86 ? -5.579 6.332 17.282 1.00 82.38 86 LYS A O 1
ATOM 708 N N . GLN A 1 87 ? -6.383 6.476 15.184 1.00 83.19 87 GLN A N 1
ATOM 709 C CA . GLN A 1 87 ? -7.760 6.784 15.577 1.00 83.19 87 GLN A CA 1
ATOM 710 C C . GLN A 1 87 ? -8.388 5.673 16.415 1.00 83.19 87 GLN A C 1
ATOM 712 O O . GLN A 1 87 ? -8.962 5.954 17.461 1.00 83.19 87 GLN A O 1
ATOM 717 N N . ARG A 1 88 ? -8.232 4.400 16.032 1.00 81.38 88 ARG A N 1
ATOM 718 C CA . ARG A 1 88 ? -8.771 3.279 16.824 1.00 81.38 88 ARG A CA 1
ATOM 719 C C . ARG A 1 88 ? -8.179 3.212 18.228 1.00 81.38 88 ARG A C 1
ATOM 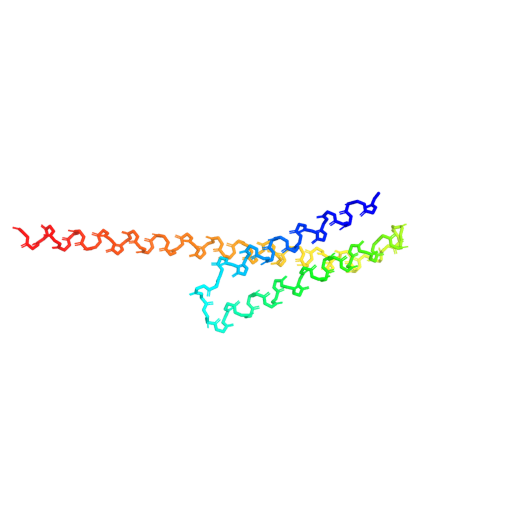721 O O . ARG A 1 88 ? -8.897 2.913 19.180 1.00 81.38 88 ARG A O 1
ATOM 728 N N . ARG A 1 89 ? -6.881 3.494 18.378 1.00 83.75 89 ARG A N 1
ATOM 729 C CA . ARG A 1 89 ? -6.233 3.572 19.698 1.00 83.75 89 ARG A CA 1
ATOM 730 C C . ARG A 1 89 ? -6.770 4.744 20.516 1.00 83.75 89 ARG A C 1
ATOM 732 O O . ARG A 1 89 ? -7.066 4.557 21.693 1.00 83.75 89 ARG A O 1
ATOM 739 N N . ALA A 1 90 ? -6.928 5.916 19.900 1.00 82.12 90 ALA A N 1
ATOM 740 C CA . ALA A 1 90 ? -7.502 7.091 20.553 1.00 82.12 90 ALA A CA 1
ATOM 741 C C . ALA A 1 90 ? -8.953 6.841 20.992 1.00 82.12 90 ALA A C 1
ATOM 743 O O . ALA A 1 90 ? -9.301 7.107 22.136 1.00 82.12 90 ALA A O 1
ATOM 744 N N . TYR A 1 91 ? -9.765 6.224 20.133 1.00 85.44 91 TYR A N 1
ATOM 745 C CA . TYR A 1 91 ? -11.140 5.849 20.449 1.00 85.44 91 TYR A CA 1
ATOM 746 C C . TYR A 1 91 ? -11.214 4.874 21.630 1.00 85.44 91 TYR A C 1
ATOM 748 O O . TYR A 1 91 ? -11.974 5.104 22.566 1.00 85.44 91 TYR A O 1
ATOM 756 N N . LYS A 1 92 ? -10.378 3.823 21.649 1.00 85.19 92 LYS A N 1
ATOM 757 C CA . LYS A 1 92 ? -10.309 2.893 22.790 1.00 85.19 92 LYS A CA 1
ATOM 758 C C . LYS A 1 92 ? -9.900 3.592 24.091 1.00 85.19 92 LYS A C 1
ATOM 760 O O . LYS A 1 92 ? -10.475 3.287 25.130 1.00 85.19 92 LYS A O 1
ATOM 765 N N . ARG A 1 93 ? -8.943 4.529 24.039 1.00 82.62 93 ARG A N 1
ATOM 766 C CA . ARG A 1 93 ? -8.546 5.340 25.205 1.00 82.62 93 ARG A CA 1
ATOM 767 C C . ARG A 1 93 ? -9.689 6.224 25.696 1.00 82.62 93 ARG A C 1
ATOM 769 O O . ARG A 1 93 ? -9.961 6.239 26.888 1.00 82.62 93 ARG A O 1
ATOM 776 N N . ASN A 1 94 ? -10.393 6.897 24.789 1.00 84.12 94 ASN A N 1
ATOM 777 C CA . ASN A 1 94 ? -11.533 7.742 25.145 1.00 84.12 94 ASN A CA 1
ATOM 778 C C . ASN A 1 94 ? -12.671 6.919 25.757 1.00 84.12 94 ASN A C 1
ATOM 780 O O . ASN A 1 94 ? -13.219 7.306 26.783 1.00 84.12 94 ASN A O 1
ATOM 784 N N . LEU A 1 95 ? -12.978 5.752 25.185 1.00 87.56 95 LEU A N 1
ATOM 785 C CA . LEU A 1 95 ? -13.980 4.840 25.732 1.00 87.56 95 LEU A CA 1
ATOM 786 C C . LEU A 1 95 ? -13.594 4.337 27.131 1.00 87.56 95 LEU A C 1
ATOM 788 O O . LEU A 1 95 ? -14.454 4.225 28.000 1.00 87.56 95 LEU A O 1
ATOM 792 N N . PHE A 1 96 ? -12.312 4.052 27.363 1.00 86.94 96 PHE A N 1
ATOM 793 C CA . PHE A 1 96 ? -11.810 3.664 28.681 1.00 86.94 96 PHE A CA 1
ATOM 794 C C . PHE A 1 96 ? -11.931 4.806 29.701 1.00 86.94 96 PHE A C 1
ATOM 796 O O . PHE A 1 96 ? -12.472 4.595 30.783 1.00 86.94 96 PHE A O 1
ATOM 803 N N . ASN A 1 97 ? -11.523 6.023 29.334 1.00 85.56 97 ASN A N 1
ATOM 804 C CA . ASN A 1 97 ? -11.648 7.200 30.197 1.00 85.56 97 ASN A CA 1
ATOM 805 C C . ASN A 1 97 ? -13.112 7.512 30.540 1.00 85.56 97 ASN A C 1
ATOM 807 O O . ASN A 1 97 ? -13.412 7.825 31.688 1.00 85.56 97 ASN A O 1
ATOM 811 N N . LEU A 1 98 ? -14.031 7.370 29.579 1.00 87.75 98 LEU A N 1
ATOM 812 C CA . LEU A 1 98 ? -15.470 7.524 29.817 1.00 87.75 98 LEU A CA 1
ATOM 813 C C . LEU A 1 98 ? -16.008 6.468 30.791 1.00 87.75 98 LEU A C 1
ATOM 815 O O . LEU A 1 98 ? -16.802 6.794 31.669 1.00 87.75 98 LEU A O 1
ATOM 819 N N . ARG A 1 99 ? -15.563 5.210 30.670 1.00 86.56 99 ARG A N 1
ATOM 820 C CA . ARG A 1 99 ? -15.932 4.149 31.622 1.00 86.56 99 ARG A CA 1
ATOM 821 C C . ARG A 1 99 ? -15.416 4.449 33.028 1.00 86.56 99 ARG A C 1
ATOM 823 O O . ARG A 1 99 ? -16.177 4.289 33.972 1.00 86.56 99 ARG A O 1
ATOM 830 N N . LEU A 1 100 ? -14.175 4.921 33.167 1.00 85.50 100 LEU A N 1
ATOM 831 C CA . LEU A 1 100 ? -13.629 5.327 34.465 1.00 85.50 100 LEU A CA 1
ATOM 832 C C . LEU A 1 100 ? -14.407 6.496 35.072 1.00 85.50 100 LEU A C 1
ATOM 834 O O . LEU A 1 100 ? -14.801 6.415 36.228 1.00 85.50 100 LEU A O 1
ATOM 838 N N . GLN A 1 101 ? -14.681 7.549 34.297 1.00 85.00 101 GLN A N 1
ATOM 839 C CA . GLN A 1 101 ? -15.472 8.684 34.782 1.00 85.00 101 GLN A CA 1
ATOM 840 C C . GLN A 1 101 ? -16.868 8.272 35.241 1.00 85.00 101 GLN A C 1
ATOM 842 O O . GLN A 1 101 ? -17.368 8.839 36.206 1.00 85.00 101 GLN A O 1
ATOM 847 N N . LYS A 1 102 ? -17.490 7.297 34.569 1.00 87.44 102 LYS A N 1
ATOM 848 C CA . LYS A 1 102 ? -18.781 6.755 34.992 1.00 87.44 102 LYS A CA 1
ATOM 849 C C . LYS A 1 102 ? -18.673 6.067 36.357 1.00 87.44 102 LYS A C 1
ATOM 851 O O . LYS A 1 102 ? -19.412 6.427 37.258 1.00 87.44 102 LYS A O 1
ATOM 856 N N . ILE A 1 103 ? -17.696 5.174 36.535 1.00 85.31 103 ILE A N 1
ATOM 857 C CA . ILE A 1 103 ? -17.472 4.472 37.813 1.00 85.31 103 ILE A CA 1
ATOM 858 C C . ILE A 1 103 ? -17.195 5.465 38.953 1.00 85.31 103 ILE A C 1
ATOM 860 O O . ILE A 1 103 ? -17.754 5.320 40.029 1.00 85.31 103 ILE A O 1
ATOM 864 N N . PHE A 1 104 ? -16.377 6.495 38.714 1.00 79.31 104 PHE A N 1
ATOM 865 C CA . PHE A 1 104 ? -16.055 7.510 39.726 1.00 79.31 104 PHE A CA 1
ATOM 866 C C . PHE A 1 104 ? -17.192 8.497 40.028 1.00 79.31 104 PHE A C 1
ATOM 868 O O . PHE A 1 104 ? -17.134 9.153 41.058 1.00 79.31 104 PHE A O 1
ATOM 875 N N . LYS A 1 105 ? -18.183 8.652 39.140 1.00 74.69 105 LYS A N 1
ATOM 876 C CA . LYS A 1 105 ? -19.386 9.465 39.399 1.00 74.69 105 LYS A CA 1
ATOM 877 C C . LYS A 1 105 ? -20.492 8.690 40.113 1.00 74.69 105 LYS A C 1
ATOM 879 O O . LYS A 1 105 ? -21.358 9.321 40.706 1.00 74.69 105 LYS A O 1
ATOM 884 N N . ASP A 1 106 ? -20.482 7.364 39.993 1.00 68.06 106 ASP A N 1
ATOM 885 C CA . ASP A 1 106 ? -21.453 6.467 40.624 1.00 68.06 106 ASP A CA 1
ATOM 886 C C . ASP A 1 106 ? -21.040 6.076 42.073 1.00 68.06 106 ASP A C 1
ATOM 888 O O . ASP A 1 106 ? -21.807 5.394 42.753 1.00 68.06 106 ASP A O 1
ATOM 892 N N . CYS A 1 107 ? -19.859 6.507 42.547 1.00 52.38 107 CYS A N 1
ATOM 893 C CA . CYS A 1 107 ? -19.393 6.439 43.944 1.00 52.38 107 CYS A CA 1
ATOM 894 C C . CYS A 1 107 ? -19.522 7.801 44.632 1.00 52.38 107 CYS A C 1
ATOM 896 O O . CYS A 1 107 ? -19.836 7.802 45.842 1.00 52.38 107 CYS A O 1
#

pLDDT: mean 75.92, std 6.63, range [52.38, 87.75]

Sequence (107 aa):
MIKVIFTLMLLSAASLVWFLLKTRGHDSVSWWGLRSCLLFALVCNVYMTYETWQLWAAMPPHLLFIRLGFVALTTAMLLMWHLLQKQRRAYKRNLFNLRLQKIFKDC